Protein AF-A0A060HSB2-F1 (afdb_monomer)

Foldseek 3Di:
DVVVVVLVVVVVVLLCVLCVVLVLNVAAEAEDADAQQVDADPVRDGRDWDWEKDADPVNRYIYTYGNDRDDSLSSQLRVVCVSCVPDDSVRSNVVSVVVVVVVVVD

Solvent-accessible surface area (backbone atoms only — not comparable to full-atom values): 6163 Å² total; per-residue (Å²): 115,70,65,64,54,54,51,50,54,53,48,53,54,50,50,53,57,49,26,54,74,66,72,46,64,84,42,51,74,44,75,45,82,48,59,33,73,77,31,58,51,101,83,72,50,59,60,42,86,50,73,51,62,51,68,43,80,88,80,30,35,31,39,38,41,24,50,62,87,84,48,70,69,55,52,47,38,40,51,40,45,68,71,38,76,85,58,51,71,69,55,38,52,51,51,37,53,54,53,55,53,57,62,73,76,105

Mean predicted aligned error: 4.31 Å

Sequence (106 aa):
MREQLFLQERKGRLVEYWKERLGIDDYAVITERISLFQVSDDYCRVGNSFVGVCADHDEKVACIYHTRRLREDDIVHELLHVRHPSWTEDEVNRAAAELLLKTRQG

Secondary structure (DSSP, 8-state):
-HHHHHHHHHHHHHHHHHHHHHT-TTSEEEEEE--GGG-B-TT--B----EEEEEETTTTEEEEEESSPPPHHHHHHHHHHHH-TT--HHHHHHHHHHHHHHHH--

Organism: NCBI:txid926571

pLDDT: mean 92.2, std 11.04, range [48.66, 98.56]

Radius of gyration: 14.37 Å; Cα contacts (8 Å, |Δi|>4): 128; chains: 1; bounding box: 34×31×41 Å

Structure (mmCIF, N/CA/C/O backbone):
data_AF-A0A060HSB2-F1
#
_entry.id   AF-A0A060HSB2-F1
#
loop_
_atom_site.group_PDB
_atom_site.id
_atom_site.type_symbol
_atom_site.label_atom_id
_atom_site.label_alt_id
_atom_site.label_comp_id
_atom_site.label_asym_id
_atom_site.label_entity_id
_atom_site.label_seq_id
_atom_site.pdbx_PDB_ins_code
_atom_site.Cartn_x
_atom_site.Cartn_y
_atom_site.Cartn_z
_atom_site.occupancy
_atom_site.B_iso_or_equiv
_atom_site.auth_seq_id
_atom_site.auth_comp_id
_atom_site.auth_asym_id
_atom_site.auth_atom_id
_atom_site.pdbx_PDB_model_num
ATOM 1 N N . MET A 1 1 ? 21.804 -14.385 11.307 1.00 61.47 1 MET A N 1
ATOM 2 C CA . MET A 1 1 ? 20.500 -14.963 11.711 1.00 61.47 1 MET A CA 1
ATOM 3 C C . MET A 1 1 ? 19.724 -14.057 12.677 1.00 61.47 1 MET A C 1
ATOM 5 O O . MET A 1 1 ? 18.583 -13.752 12.377 1.00 61.47 1 MET A O 1
ATOM 9 N N . ARG A 1 2 ? 20.321 -13.545 13.771 1.00 63.94 2 ARG A N 1
ATOM 10 C CA . ARG A 1 2 ? 19.621 -12.663 14.741 1.00 63.94 2 ARG A CA 1
ATOM 11 C C . ARG A 1 2 ? 19.160 -11.305 14.185 1.00 63.94 2 ARG A C 1
ATOM 13 O O . ARG A 1 2 ? 18.085 -10.839 14.534 1.00 63.94 2 ARG A O 1
ATOM 20 N N . GLU A 1 3 ? 19.942 -10.693 13.298 1.00 60.59 3 GLU A N 1
ATOM 21 C CA . GLU A 1 3 ? 19.606 -9.386 12.713 1.00 60.59 3 GLU A CA 1
ATOM 22 C C . GLU A 1 3 ? 18.377 -9.443 11.790 1.00 60.59 3 GLU A C 1
ATOM 24 O O . GLU A 1 3 ? 17.513 -8.576 11.858 1.00 60.59 3 GLU A O 1
ATOM 29 N N . GLN A 1 4 ? 18.253 -10.492 10.970 1.00 61.06 4 GLN A N 1
ATOM 30 C CA . GLN A 1 4 ? 17.121 -10.651 10.049 1.00 61.06 4 GLN A CA 1
ATOM 31 C C . GLN A 1 4 ? 15.787 -10.816 10.791 1.00 61.06 4 GLN A C 1
ATOM 33 O O . GLN A 1 4 ? 14.809 -10.177 10.412 1.00 61.06 4 GLN A O 1
ATOM 38 N N . LEU A 1 5 ? 15.769 -11.591 11.881 1.00 63.94 5 LEU A N 1
ATOM 39 C CA . LEU A 1 5 ? 14.594 -11.751 12.747 1.00 63.94 5 LEU A CA 1
ATOM 40 C C . LEU A 1 5 ? 14.184 -10.421 13.396 1.00 63.94 5 LEU A C 1
ATOM 42 O O . LEU A 1 5 ? 13.031 -10.013 13.304 1.00 63.94 5 LEU A O 1
ATOM 46 N N . PHE A 1 6 ? 15.143 -9.684 13.961 1.00 64.50 6 PHE A N 1
ATOM 47 C CA . PHE A 1 6 ? 14.879 -8.383 14.584 1.00 64.50 6 PHE A CA 1
ATOM 48 C C . PHE A 1 6 ? 14.335 -7.343 13.590 1.00 64.50 6 PHE A C 1
ATOM 50 O O . PHE A 1 6 ? 13.444 -6.554 13.913 1.00 64.50 6 PHE A O 1
ATOM 57 N N . LEU A 1 7 ? 14.856 -7.332 12.361 1.00 62.56 7 LEU A N 1
ATOM 58 C CA . LEU A 1 7 ? 14.373 -6.447 11.301 1.00 62.56 7 LEU A CA 1
ATOM 59 C C . LEU A 1 7 ? 12.961 -6.818 10.837 1.00 62.56 7 LEU A C 1
ATOM 61 O O . LEU A 1 7 ? 12.161 -5.923 10.559 1.00 62.56 7 LEU A O 1
ATOM 65 N N . GLN A 1 8 ? 12.645 -8.112 10.788 1.00 65.62 8 GLN A N 1
ATOM 66 C CA . GLN A 1 8 ? 11.314 -8.600 10.443 1.00 65.62 8 GLN A CA 1
ATOM 67 C C . GLN A 1 8 ? 10.279 -8.211 11.508 1.00 65.62 8 GLN A C 1
ATOM 69 O O . GLN A 1 8 ? 9.220 -7.695 11.157 1.00 65.62 8 GLN A O 1
ATOM 74 N N . GLU A 1 9 ? 10.614 -8.339 12.793 1.00 70.62 9 GLU A N 1
ATOM 75 C CA . GLU A 1 9 ? 9.754 -7.903 13.903 1.00 70.62 9 GLU A CA 1
ATOM 76 C C . GLU A 1 9 ? 9.530 -6.386 13.919 1.00 70.62 9 GLU A C 1
ATOM 78 O O . GLU A 1 9 ? 8.413 -5.917 14.134 1.00 70.62 9 GLU A O 1
ATOM 83 N N . ARG A 1 10 ? 10.580 -5.590 13.670 1.00 75.88 10 ARG A N 1
ATOM 84 C CA . ARG A 1 10 ? 10.451 -4.126 13.582 1.00 75.88 10 ARG A CA 1
ATOM 85 C C . ARG A 1 10 ? 9.562 -3.693 12.425 1.00 75.88 10 ARG A C 1
ATOM 87 O O . ARG A 1 10 ? 8.773 -2.771 12.602 1.00 75.88 10 ARG A O 1
ATOM 94 N N . LYS A 1 11 ? 9.692 -4.345 11.267 1.00 83.44 11 LYS A N 1
ATOM 95 C CA . LYS A 1 11 ? 8.826 -4.104 10.108 1.00 83.44 11 LYS A CA 1
ATOM 96 C C . LYS A 1 11 ? 7.370 -4.419 10.444 1.00 83.44 11 LYS A C 1
ATOM 98 O O . LYS A 1 11 ? 6.523 -3.571 10.207 1.00 83.44 11 LYS A O 1
ATOM 103 N N . GLY A 1 12 ? 7.099 -5.588 11.031 1.00 83.56 12 GLY A N 1
ATOM 104 C CA . GLY A 1 12 ? 5.742 -5.974 11.430 1.00 83.56 12 GLY A CA 1
ATOM 105 C C . GLY A 1 12 ? 5.101 -4.944 12.360 1.00 83.56 12 GLY A C 1
ATOM 106 O O . GLY A 1 12 ? 3.992 -4.495 12.105 1.00 83.56 12 GLY A O 1
ATOM 107 N N . ARG A 1 13 ? 5.845 -4.464 13.367 1.00 91.06 13 ARG A N 1
ATOM 108 C CA . ARG A 1 13 ? 5.359 -3.404 14.268 1.00 91.06 13 ARG A CA 1
ATOM 109 C C . ARG A 1 13 ? 5.044 -2.085 13.556 1.00 91.06 13 ARG A C 1
ATOM 111 O O . ARG A 1 13 ? 4.075 -1.435 13.920 1.00 91.06 13 ARG A O 1
ATOM 118 N N . LEU A 1 14 ? 5.851 -1.683 12.570 1.00 94.00 14 LEU A N 1
ATOM 119 C CA . LEU A 1 14 ? 5.590 -0.464 11.794 1.00 94.00 14 LEU A CA 1
ATOM 120 C C . LEU A 1 14 ? 4.352 -0.603 10.906 1.00 94.00 14 LEU A C 1
ATOM 122 O O . LEU A 1 14 ? 3.581 0.344 10.808 1.00 94.00 14 LEU A O 1
ATOM 126 N N . VAL A 1 15 ? 4.161 -1.767 10.283 1.00 95.38 15 VAL A N 1
ATOM 127 C CA . VAL A 1 15 ? 2.967 -2.042 9.474 1.00 95.38 15 VAL A CA 1
ATOM 128 C C . VAL A 1 15 ? 1.713 -1.953 10.340 1.00 95.38 15 VAL A C 1
ATOM 130 O O . VAL A 1 15 ? 0.815 -1.196 9.995 1.00 95.38 15 VAL A O 1
ATOM 133 N N . GLU A 1 16 ? 1.675 -2.628 11.493 1.00 96.06 16 GLU A N 1
ATOM 134 C CA . GLU A 1 16 ? 0.507 -2.569 12.386 1.00 96.06 16 GLU A CA 1
ATOM 135 C C . GLU A 1 16 ? 0.239 -1.154 12.912 1.00 96.06 16 GLU A C 1
ATOM 137 O O . GLU A 1 16 ? -0.889 -0.675 12.833 1.00 96.06 16 GLU A O 1
ATOM 142 N N . TYR A 1 17 ? 1.283 -0.437 13.343 1.00 95.62 17 TYR A N 1
ATOM 143 C CA . TYR A 1 17 ? 1.156 0.953 13.789 1.00 95.62 17 TYR A CA 1
ATOM 144 C C . TYR A 1 17 ? 0.498 1.855 12.732 1.00 95.62 17 TYR A C 1
ATOM 146 O O . TYR A 1 17 ? -0.396 2.647 13.038 1.00 95.62 17 TYR A O 1
ATOM 154 N N . TRP A 1 18 ? 0.939 1.749 11.477 1.00 97.25 18 TRP A N 1
ATOM 155 C CA . TRP A 1 18 ? 0.412 2.584 10.402 1.00 97.25 18 TRP A CA 1
ATOM 156 C C . TRP A 1 18 ? -0.950 2.112 9.896 1.00 97.25 18 TRP A C 1
ATOM 158 O O . TRP A 1 18 ? -1.761 2.963 9.536 1.00 97.25 18 TRP A O 1
ATOM 168 N N . LYS A 1 19 ? -1.253 0.808 9.932 1.00 97.19 19 LYS A N 1
ATOM 169 C CA . LYS A 1 19 ? -2.597 0.299 9.625 1.00 97.19 19 LYS A CA 1
ATOM 170 C C . LYS A 1 19 ? -3.653 0.902 10.545 1.00 97.19 19 LYS A C 1
ATOM 172 O O . LYS A 1 19 ? -4.637 1.450 10.053 1.00 97.19 19 LYS A O 1
ATOM 177 N N . GLU A 1 20 ? -3.421 0.852 11.857 1.00 96.62 20 GLU A N 1
ATOM 178 C CA . GLU A 1 20 ? -4.323 1.443 12.854 1.00 96.62 20 GLU A CA 1
ATOM 179 C C . GLU A 1 20 ? -4.495 2.945 12.609 1.00 96.62 20 GLU A C 1
ATOM 181 O O . GLU A 1 20 ? -5.608 3.469 12.583 1.00 96.62 20 GLU A O 1
ATOM 186 N N . ARG A 1 21 ? -3.389 3.652 12.356 1.00 96.44 21 ARG A N 1
ATOM 187 C CA . ARG A 1 21 ? -3.409 5.104 12.148 1.00 96.44 21 ARG A CA 1
ATOM 188 C C . ARG A 1 21 ? -4.113 5.535 10.858 1.00 96.44 21 ARG A C 1
ATOM 190 O O . ARG A 1 21 ? -4.655 6.638 10.810 1.00 96.44 21 ARG A O 1
ATOM 197 N N . LEU A 1 22 ? -4.079 4.701 9.822 1.00 96.94 22 LEU A N 1
ATOM 198 C CA . LEU A 1 22 ? -4.737 4.949 8.537 1.00 96.94 22 LEU A CA 1
ATOM 199 C C . LEU A 1 22 ? -6.176 4.402 8.488 1.00 96.94 22 LEU A C 1
ATOM 201 O O . LEU A 1 22 ? -6.901 4.701 7.537 1.00 96.94 22 LEU A O 1
ATOM 205 N N . GLY A 1 23 ? -6.606 3.653 9.511 1.00 97.19 23 GLY A N 1
ATOM 206 C CA . GLY A 1 23 ? -7.936 3.044 9.584 1.00 97.19 23 GLY A CA 1
ATOM 207 C C . GLY A 1 23 ? -8.130 1.905 8.582 1.00 97.19 23 GLY A C 1
ATOM 208 O O . GLY A 1 23 ? -9.166 1.847 7.923 1.00 97.19 23 GLY A O 1
ATOM 209 N N . ILE A 1 24 ? -7.103 1.065 8.421 1.00 97.38 24 ILE A N 1
ATOM 210 C CA . ILE A 1 24 ? -7.113 -0.186 7.635 1.00 97.38 24 ILE A CA 1
ATOM 211 C C . ILE A 1 24 ? -6.678 -1.374 8.510 1.00 97.38 24 ILE A C 1
ATOM 213 O O . ILE A 1 24 ? -6.010 -2.306 8.059 1.00 97.38 24 ILE A O 1
ATOM 217 N N . ASP A 1 25 ? -6.981 -1.316 9.805 1.00 96.12 25 ASP A N 1
ATOM 218 C CA . ASP A 1 25 ? -6.664 -2.359 10.784 1.00 96.12 25 ASP A CA 1
ATOM 219 C C . ASP A 1 25 ? -7.327 -3.708 10.459 1.00 96.12 25 ASP A C 1
ATOM 221 O O . ASP A 1 25 ? -6.773 -4.759 10.788 1.00 96.12 25 ASP A O 1
ATOM 225 N N . ASP A 1 26 ? -8.438 -3.681 9.722 1.00 96.81 26 ASP A N 1
ATOM 226 C CA . ASP A 1 26 ? -9.150 -4.851 9.215 1.00 96.81 26 ASP A CA 1
ATOM 227 C C . ASP A 1 26 ? -8.484 -5.521 8.001 1.00 96.81 26 ASP A C 1
ATOM 229 O O . ASP A 1 26 ? -8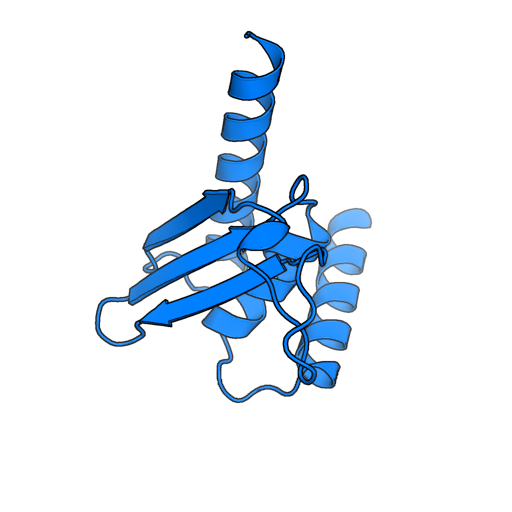.887 -6.625 7.633 1.00 96.81 26 ASP A O 1
ATOM 233 N N . TYR A 1 27 ? -7.454 -4.906 7.404 1.00 97.62 27 TYR A N 1
ATOM 234 C CA . TYR A 1 27 ? -6.682 -5.523 6.326 1.00 97.62 27 TYR A CA 1
ATOM 235 C C . TYR A 1 27 ? -5.611 -6.478 6.860 1.00 97.62 27 TYR A C 1
ATOM 237 O O . TYR A 1 27 ? -4.793 -6.135 7.721 1.00 97.62 27 TYR A O 1
ATOM 245 N N . ALA A 1 28 ? -5.517 -7.665 6.267 1.00 97.44 28 ALA A N 1
ATOM 246 C CA . ALA A 1 28 ? -4.356 -8.530 6.424 1.00 97.44 28 ALA A CA 1
ATOM 247 C C . ALA A 1 28 ? -3.223 -8.037 5.508 1.00 97.44 28 ALA A C 1
ATOM 249 O O . ALA A 1 28 ? -3.218 -8.306 4.307 1.00 97.44 28 ALA A O 1
ATOM 250 N N . VAL A 1 29 ? -2.254 -7.305 6.071 1.00 97.06 29 VAL A N 1
ATOM 251 C CA . VAL A 1 29 ? -1.100 -6.797 5.313 1.00 97.06 29 VAL A CA 1
ATOM 252 C C . VAL A 1 29 ? 0.087 -7.745 5.440 1.00 97.06 29 VAL A C 1
ATOM 254 O O . VAL A 1 29 ? 0.655 -7.934 6.516 1.00 97.06 29 VAL A O 1
ATOM 257 N N . ILE A 1 30 ? 0.497 -8.309 4.311 1.00 95.94 30 ILE A N 1
ATOM 258 C CA . ILE A 1 30 ? 1.656 -9.187 4.178 1.00 95.94 30 ILE A CA 1
ATOM 259 C C . ILE A 1 30 ? 2.772 -8.411 3.478 1.00 95.94 30 ILE A C 1
ATOM 261 O O . ILE A 1 30 ? 2.548 -7.447 2.750 1.00 95.94 30 ILE A O 1
ATOM 265 N N . THR A 1 31 ? 4.013 -8.819 3.721 1.00 95.94 31 THR A N 1
ATOM 266 C CA . THR A 1 31 ? 5.174 -8.254 3.032 1.00 95.94 31 THR A CA 1
ATOM 267 C C . THR A 1 31 ? 5.989 -9.388 2.437 1.00 95.94 31 THR A C 1
ATOM 269 O O . THR A 1 31 ? 6.362 -10.322 3.155 1.00 95.94 31 THR A O 1
ATOM 272 N N . GLU A 1 32 ? 6.290 -9.299 1.150 1.00 95.69 32 GLU A N 1
ATOM 273 C CA . GLU A 1 32 ? 6.986 -10.34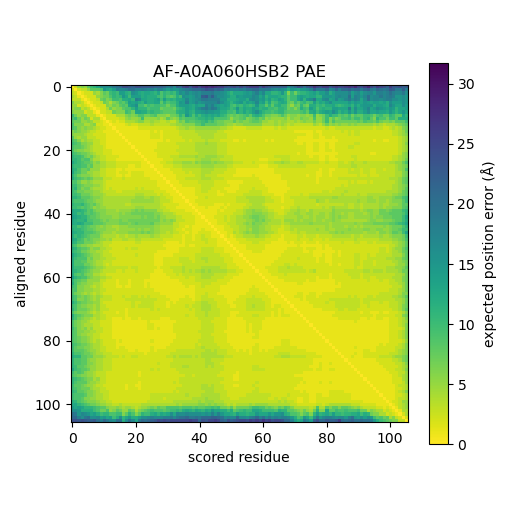7 0.419 1.00 95.69 32 GLU A CA 1
ATOM 274 C C . GLU A 1 32 ? 8.245 -9.792 -0.239 1.00 95.69 32 GLU A C 1
ATOM 276 O O . GLU A 1 32 ? 8.221 -8.808 -0.984 1.00 95.69 32 GLU A O 1
ATOM 281 N N . ARG A 1 33 ? 9.380 -10.439 0.044 1.00 95.75 33 ARG A N 1
ATOM 282 C CA . ARG A 1 33 ? 10.634 -10.087 -0.607 1.00 95.75 33 ARG A CA 1
ATOM 283 C C . ARG A 1 33 ? 10.741 -10.817 -1.939 1.00 95.75 33 ARG A C 1
ATOM 285 O O . ARG A 1 33 ? 10.835 -12.039 -1.946 1.00 95.75 33 ARG A O 1
ATOM 292 N N . ILE A 1 34 ? 10.848 -10.061 -3.025 1.00 96.44 34 ILE A N 1
ATOM 293 C CA . ILE A 1 34 ? 11.020 -10.592 -4.382 1.00 96.44 34 ILE A CA 1
ATOM 294 C C . ILE A 1 34 ? 12.425 -10.311 -4.925 1.00 96.44 34 ILE A C 1
ATOM 296 O O . ILE A 1 34 ? 13.151 -9.434 -4.443 1.00 96.44 34 ILE A O 1
ATOM 300 N N . SER A 1 35 ? 12.839 -11.086 -5.926 1.00 96.62 35 SER A N 1
ATOM 301 C CA . SER A 1 35 ? 14.103 -10.879 -6.634 1.00 96.62 35 SER A CA 1
ATOM 302 C C . SER A 1 35 ? 14.025 -9.661 -7.558 1.00 96.62 35 SER A C 1
ATOM 304 O O . SER A 1 35 ? 13.013 -9.446 -8.216 1.00 96.62 35 SER A O 1
ATOM 306 N N . LEU A 1 36 ? 15.129 -8.916 -7.698 1.00 95.56 36 LEU A N 1
ATOM 307 C CA . LEU A 1 36 ? 15.257 -7.842 -8.701 1.00 95.56 36 LEU A CA 1
ATOM 308 C C . LEU A 1 36 ? 14.993 -8.352 -10.131 1.00 95.56 36 LEU A C 1
ATOM 310 O O . LEU A 1 36 ? 14.540 -7.603 -10.989 1.00 95.56 36 LEU A O 1
ATOM 314 N N . PHE A 1 37 ? 15.257 -9.636 -10.391 1.00 95.56 37 PHE A N 1
ATOM 315 C CA . PHE A 1 37 ? 15.029 -10.263 -11.695 1.00 95.56 37 PHE A CA 1
ATOM 316 C C . PHE A 1 37 ? 13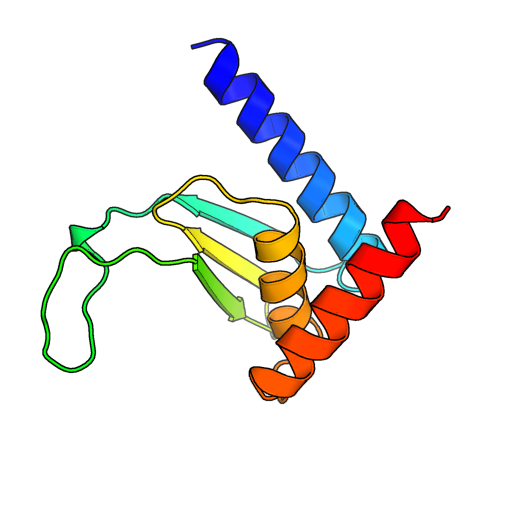.562 -10.631 -11.960 1.00 95.56 37 PHE A C 1
ATOM 318 O O . PHE A 1 37 ? 13.237 -11.011 -13.079 1.00 95.56 37 PHE A O 1
ATOM 325 N N . GLN A 1 38 ? 12.683 -10.512 -10.959 1.00 95.31 38 GLN A N 1
ATOM 326 C CA . GLN A 1 38 ? 11.229 -10.619 -11.137 1.00 95.31 38 GLN A CA 1
ATOM 327 C C . GLN A 1 38 ? 10.587 -9.271 -11.497 1.00 95.31 38 GLN A C 1
ATOM 329 O O . GLN A 1 38 ? 9.390 -9.226 -11.756 1.00 95.31 38 GLN A O 1
ATOM 334 N N . VAL A 1 39 ? 11.364 -8.182 -11.505 1.00 96.00 39 VAL A N 1
ATOM 335 C CA . VAL A 1 39 ? 10.884 -6.829 -11.794 1.00 96.00 39 VAL A CA 1
ATOM 336 C C . VAL A 1 39 ? 11.432 -6.379 -13.140 1.00 96.00 39 VAL A C 1
ATOM 338 O O . VAL A 1 39 ? 12.646 -6.197 -13.291 1.00 96.00 39 VAL A O 1
ATOM 341 N 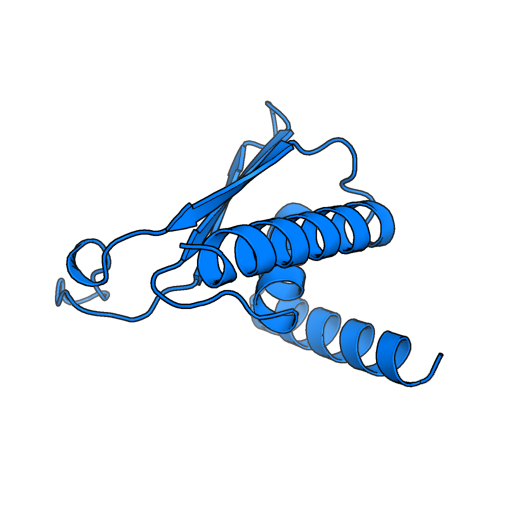N . SER A 1 40 ? 10.535 -6.162 -14.098 1.00 95.25 40 SER A N 1
ATOM 342 C CA . SER A 1 40 ? 10.835 -5.580 -15.405 1.00 95.25 40 SER A CA 1
ATOM 343 C C . SER A 1 40 ? 10.305 -4.154 -15.531 1.00 95.25 40 SER A C 1
ATOM 345 O O . SER A 1 40 ? 9.271 -3.833 -14.954 1.00 95.25 40 SER A O 1
ATOM 347 N N . ASP A 1 41 ? 11.002 -3.318 -16.297 1.00 93.56 41 ASP A N 1
ATOM 348 C CA . ASP A 1 41 ? 10.469 -2.029 -16.751 1.00 93.56 41 ASP A CA 1
ATOM 349 C C . ASP A 1 41 ? 9.526 -2.196 -17.961 1.00 93.56 41 ASP A C 1
ATOM 351 O O . ASP A 1 41 ? 9.322 -3.305 -18.467 1.00 93.56 41 ASP A O 1
ATOM 355 N N . ASP A 1 42 ? 8.999 -1.078 -18.464 1.00 95.31 42 ASP A N 1
ATOM 356 C CA . ASP A 1 42 ? 8.123 -1.029 -19.646 1.00 95.31 42 ASP A CA 1
ATOM 357 C C . ASP A 1 42 ? 8.800 -1.526 -20.940 1.00 95.31 42 ASP A C 1
ATOM 359 O O . ASP A 1 42 ? 8.137 -1.770 -21.947 1.00 95.31 42 ASP A O 1
ATOM 363 N N . TYR A 1 43 ? 10.125 -1.698 -20.925 1.00 96.44 43 TYR A N 1
ATOM 364 C CA . TYR A 1 43 ? 10.930 -2.215 -22.031 1.00 96.44 43 TYR A CA 1
ATOM 365 C C . TYR A 1 43 ? 11.371 -3.670 -21.803 1.00 96.44 43 TYR A C 1
ATOM 367 O O . TYR A 1 43 ? 12.289 -4.148 -22.477 1.00 96.44 43 TYR A O 1
ATOM 375 N N . CYS A 1 44 ? 10.741 -4.375 -20.856 1.00 93.38 44 CYS A N 1
ATOM 376 C CA . CYS A 1 44 ? 11.047 -5.753 -20.466 1.00 93.38 44 CYS A CA 1
ATOM 377 C C . CYS A 1 44 ? 12.474 -5.962 -19.924 1.00 93.38 44 CYS A C 1
ATOM 379 O O . CYS A 1 44 ? 12.980 -7.088 -19.916 1.00 93.38 44 CYS A O 1
ATOM 381 N N . ARG A 1 45 ? 13.156 -4.907 -19.464 1.00 95.25 45 ARG A N 1
ATOM 382 C CA . ARG A 1 45 ? 14.493 -5.022 -18.866 1.00 95.25 45 ARG A CA 1
ATOM 383 C C . ARG A 1 45 ? 14.352 -5.383 -17.399 1.00 95.25 45 ARG A C 1
ATOM 385 O O . ARG A 1 45 ? 13.693 -4.668 -16.654 1.00 95.25 45 ARG A O 1
ATOM 392 N N . VAL A 1 46 ? 14.981 -6.480 -16.990 1.00 96.50 46 VAL A N 1
ATOM 393 C CA . VAL A 1 46 ? 14.955 -6.979 -15.607 1.00 96.50 46 VAL A CA 1
ATOM 394 C C . VAL A 1 46 ? 16.060 -6.367 -14.741 1.00 96.50 46 VAL A C 1
ATOM 396 O O . VAL A 1 46 ? 17.029 -5.813 -15.259 1.00 96.50 46 VAL A O 1
ATOM 399 N N . GLY A 1 47 ? 15.964 -6.544 -13.420 1.00 94.94 47 GLY A N 1
ATOM 400 C CA . GLY A 1 47 ? 17.003 -6.129 -12.470 1.00 94.94 47 GLY A CA 1
ATOM 401 C C . GLY A 1 47 ? 16.697 -4.820 -11.741 1.00 94.94 47 GLY A C 1
ATOM 402 O O . GLY A 1 47 ? 17.608 -4.203 -11.191 1.00 94.94 47 GLY A O 1
ATOM 403 N N . ASN A 1 48 ? 15.433 -4.394 -11.721 1.00 94.00 48 ASN A N 1
ATOM 404 C CA . ASN A 1 48 ? 15.030 -3.102 -11.169 1.00 94.00 48 ASN A CA 1
ATOM 405 C C . ASN A 1 48 ? 14.677 -3.181 -9.680 1.00 94.00 48 ASN A C 1
ATOM 407 O O . ASN A 1 48 ? 14.136 -4.174 -9.190 1.00 94.00 48 ASN A O 1
ATOM 411 N N . SER A 1 49 ? 14.965 -2.102 -8.944 1.00 95.25 49 SER A N 1
ATOM 412 C CA . SER A 1 49 ? 14.473 -1.948 -7.573 1.00 95.25 49 SER A CA 1
ATOM 413 C C . SER A 1 49 ? 12.968 -1.702 -7.586 1.00 95.25 49 SER A C 1
ATOM 415 O O . SER A 1 49 ? 12.488 -0.916 -8.392 1.00 95.25 49 SER A O 1
ATOM 417 N N . PHE A 1 50 ? 12.246 -2.310 -6.645 1.00 96.69 50 PHE A N 1
ATOM 418 C CA . PHE A 1 50 ? 10.799 -2.189 -6.551 1.00 96.69 50 PHE A CA 1
ATOM 419 C C . PHE A 1 50 ? 10.346 -2.198 -5.098 1.00 96.69 50 PHE A C 1
ATOM 421 O O . PHE A 1 50 ? 10.879 -2.953 -4.272 1.00 96.69 50 PHE A O 1
ATOM 428 N N . VAL A 1 51 ? 9.365 -1.349 -4.823 1.00 97.75 51 VAL A N 1
ATOM 429 C CA . VAL A 1 51 ? 8.427 -1.462 -3.714 1.00 97.75 51 VAL A CA 1
ATOM 430 C C . VAL A 1 51 ? 7.059 -1.123 -4.297 1.00 97.75 51 VAL A C 1
ATOM 432 O O . VAL A 1 51 ? 6.972 -0.180 -5.078 1.00 97.75 51 VAL A O 1
ATOM 435 N N . GLY A 1 52 ? 6.049 -1.923 -3.984 1.00 97.12 52 GLY A N 1
ATOM 436 C CA . GLY A 1 52 ? 4.686 -1.692 -4.441 1.00 97.12 52 GLY A CA 1
ATOM 437 C C . GLY A 1 52 ? 3.706 -2.617 -3.736 1.00 97.12 52 GLY A C 1
ATOM 438 O O . GLY A 1 52 ? 4.104 -3.666 -3.214 1.00 97.12 52 GLY A O 1
ATOM 439 N N . VAL A 1 53 ? 2.430 -2.248 -3.734 1.00 98.00 53 VAL A N 1
ATOM 440 C CA . VAL A 1 53 ? 1.355 -3.027 -3.117 1.00 98.00 53 VAL A CA 1
ATOM 441 C C . VAL A 1 53 ? 0.372 -3.579 -4.144 1.00 98.00 53 VAL A C 1
ATOM 443 O O . VAL A 1 53 ? 0.019 -2.925 -5.121 1.00 98.00 53 VAL A O 1
ATOM 446 N N . CYS A 1 54 ? -0.099 -4.796 -3.895 1.00 97.75 54 CYS A N 1
ATOM 447 C CA . CYS A 1 54 ? -1.299 -5.340 -4.519 1.00 97.75 54 CYS A CA 1
ATOM 448 C C . CYS A 1 54 ? -2.336 -5.570 -3.420 1.00 97.75 54 CYS A C 1
ATOM 450 O O . CYS A 1 54 ? -2.025 -6.225 -2.423 1.00 97.75 54 CYS A O 1
ATOM 452 N N . ALA A 1 55 ? -3.532 -5.007 -3.582 1.00 97.38 55 ALA A N 1
ATOM 453 C CA . ALA A 1 55 ? -4.617 -5.120 -2.618 1.00 97.38 55 ALA A CA 1
ATOM 454 C C . ALA A 1 55 ? -5.829 -5.811 -3.249 1.00 97.38 55 ALA A C 1
ATOM 456 O O . ALA A 1 55 ? -6.289 -5.425 -4.322 1.00 97.38 55 ALA A O 1
ATOM 457 N N . ASP A 1 56 ? -6.342 -6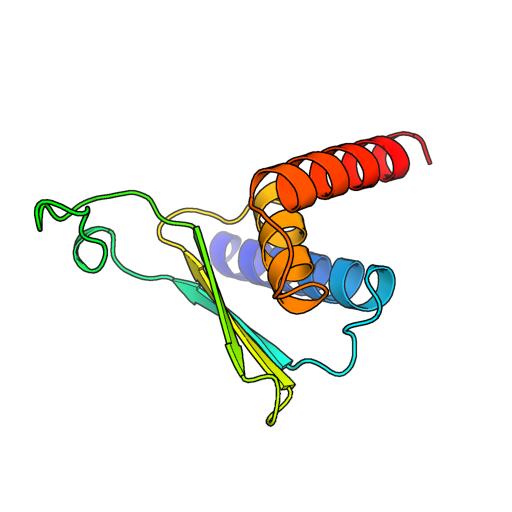.813 -2.548 1.00 97.81 56 ASP A N 1
ATOM 458 C CA . ASP A 1 56 ? -7.669 -7.373 -2.744 1.00 97.81 56 ASP A CA 1
ATOM 459 C C . ASP A 1 56 ? -8.599 -6.711 -1.720 1.00 97.81 56 ASP A C 1
ATOM 461 O O . ASP A 1 56 ? -8.505 -6.957 -0.513 1.00 97.81 56 ASP A O 1
ATOM 465 N N . HIS A 1 57 ? -9.447 -5.800 -2.195 1.00 97.00 57 HIS A N 1
ATOM 466 C CA . HIS A 1 57 ? -10.356 -5.040 -1.337 1.00 97.00 57 HIS A CA 1
ATOM 467 C C . HIS A 1 57 ? -11.598 -5.836 -0.920 1.00 97.00 57 HIS A C 1
ATOM 469 O O . HIS A 1 57 ? -12.235 -5.459 0.067 1.00 97.00 57 HIS A O 1
ATOM 475 N N . ASP A 1 58 ? -11.922 -6.924 -1.624 1.00 97.50 58 ASP A N 1
ATOM 476 C CA . ASP A 1 58 ? -13.052 -7.789 -1.287 1.00 97.50 58 ASP A CA 1
ATOM 477 C C . ASP A 1 58 ? -12.669 -8.705 -0.117 1.00 97.50 58 ASP A C 1
ATOM 479 O O . ASP A 1 58 ? -13.384 -8.777 0.885 1.00 97.50 58 ASP A O 1
ATOM 483 N N . GLU A 1 59 ? -11.483 -9.317 -0.192 1.00 97.69 59 GLU A N 1
ATOM 484 C CA . GLU A 1 59 ? -10.937 -10.184 0.863 1.00 97.69 59 GLU A CA 1
ATOM 485 C C . GLU A 1 59 ? -10.188 -9.408 1.961 1.00 97.69 59 GLU A C 1
ATOM 487 O O . GLU A 1 59 ? -9.794 -9.978 2.981 1.00 97.69 59 GLU A O 1
ATOM 492 N N . LYS A 1 60 ? -9.985 -8.098 1.770 1.00 97.75 60 LYS A N 1
ATOM 493 C CA . LYS A 1 60 ? -9.214 -7.210 2.659 1.00 97.75 60 LYS A CA 1
A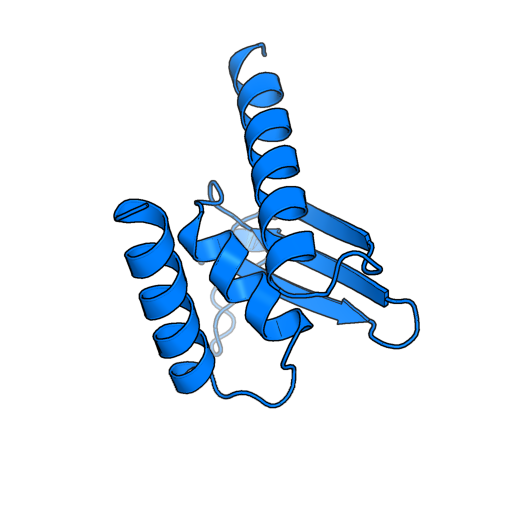TOM 494 C C . LYS A 1 60 ? -7.800 -7.728 2.924 1.00 97.75 60 LYS A C 1
ATOM 496 O O . LYS A 1 60 ? -7.309 -7.740 4.054 1.00 97.75 60 LYS A O 1
ATOM 501 N N . VAL A 1 61 ? -7.113 -8.142 1.867 1.00 97.88 61 VAL A N 1
ATOM 502 C CA . VAL A 1 61 ? -5.721 -8.601 1.926 1.00 97.88 61 VAL A CA 1
ATOM 503 C C . VAL A 1 61 ? -4.862 -7.673 1.083 1.00 97.88 61 VAL A C 1
ATOM 505 O O . VAL A 1 61 ? -5.219 -7.340 -0.040 1.00 97.88 61 VAL A O 1
ATOM 508 N N . ALA A 1 62 ? -3.706 -7.260 1.598 1.00 98.12 62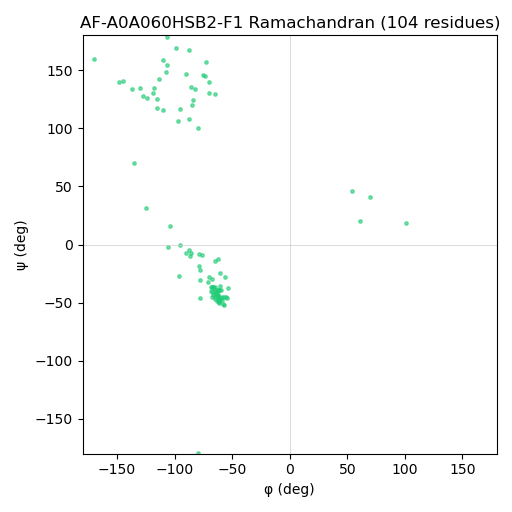 ALA A N 1
ATOM 509 C CA . ALA A 1 62 ? -2.736 -6.484 0.833 1.00 98.12 62 ALA A CA 1
ATOM 510 C C . ALA A 1 62 ? -1.342 -7.101 0.950 1.00 98.12 62 ALA A C 1
ATOM 512 O O . ALA A 1 62 ? -0.900 -7.449 2.044 1.00 98.12 62 ALA A O 1
ATOM 513 N N . CYS A 1 63 ? -0.624 -7.221 -0.164 1.00 98.31 63 CYS A N 1
ATOM 514 C CA . CYS A 1 63 ? 0.753 -7.699 -0.187 1.00 98.31 63 CYS A CA 1
ATOM 515 C C . CYS A 1 63 ? 1.687 -6.590 -0.671 1.00 98.31 63 CYS A C 1
ATOM 517 O O . CYS A 1 63 ? 1.583 -6.135 -1.810 1.00 98.31 63 CYS A O 1
ATOM 519 N N . ILE A 1 64 ? 2.610 -6.167 0.196 1.00 98.25 64 ILE A N 1
ATOM 520 C CA . ILE A 1 64 ? 3.697 -5.250 -0.155 1.00 98.25 64 ILE A CA 1
ATOM 521 C C . ILE A 1 64 ? 4.871 -6.073 -0.679 1.00 98.25 64 ILE A C 1
ATOM 523 O O . ILE A 1 64 ? 5.588 -6.727 0.091 1.00 98.25 64 ILE A O 1
ATOM 527 N N . TYR A 1 65 ? 5.102 -6.001 -1.981 1.00 97.94 65 TYR A N 1
ATOM 528 C CA . TYR A 1 65 ? 6.253 -6.602 -2.637 1.00 97.94 65 TYR A CA 1
ATOM 529 C C . TYR A 1 65 ? 7.445 -5.659 -2.580 1.00 97.94 65 TYR A C 1
ATOM 531 O O . TYR A 1 65 ? 7.324 -4.464 -2.840 1.00 97.94 65 TYR A O 1
ATOM 539 N N . HIS A 1 66 ? 8.624 -6.185 -2.253 1.00 97.25 66 HIS A N 1
ATOM 540 C CA . HIS A 1 66 ? 9.821 -5.359 -2.139 1.00 97.25 66 HIS A CA 1
ATOM 541 C C . HIS A 1 66 ? 11.101 -6.111 -2.518 1.00 97.25 66 HIS A C 1
ATOM 543 O O . HIS A 1 66 ? 11.310 -7.259 -2.132 1.00 97.25 66 HIS A O 1
ATOM 549 N N . THR A 1 67 ? 12.023 -5.459 -3.229 1.00 96.94 67 THR A N 1
ATOM 550 C CA . THR A 1 67 ? 13.336 -6.056 -3.565 1.00 96.94 67 THR A CA 1
ATOM 551 C C . THR A 1 67 ? 14.440 -5.643 -2.586 1.00 96.94 67 THR A C 1
ATOM 553 O O . THR A 1 67 ? 15.400 -6.386 -2.323 1.00 96.94 67 THR A O 1
ATOM 556 N N . ARG A 1 68 ? 14.273 -4.467 -1.975 1.00 94.38 68 ARG A N 1
ATOM 557 C CA . ARG A 1 68 ? 15.169 -3.882 -0.970 1.00 94.38 68 ARG A CA 1
ATOM 558 C C . ARG A 1 68 ? 14.571 -3.941 0.433 1.00 94.38 68 ARG A C 1
ATOM 560 O O . ARG A 1 68 ? 13.464 -4.427 0.638 1.00 94.38 68 ARG A O 1
ATOM 567 N N . ARG A 1 69 ? 15.321 -3.469 1.428 1.00 93.38 69 ARG A N 1
ATOM 568 C CA . ARG A 1 69 ? 14.795 -3.279 2.784 1.00 93.38 69 ARG A CA 1
ATOM 569 C C . ARG A 1 69 ? 13.710 -2.196 2.760 1.00 93.38 69 ARG A C 1
ATOM 571 O O . ARG A 1 69 ? 13.967 -1.108 2.246 1.00 93.38 69 ARG A O 1
ATOM 578 N N . LEU A 1 70 ? 12.552 -2.511 3.340 1.00 94.25 70 LEU A N 1
ATOM 579 C CA . LEU A 1 70 ? 11.476 -1.551 3.570 1.00 94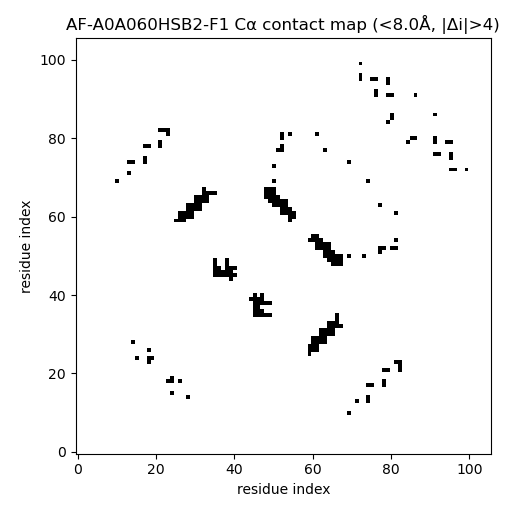.25 70 LEU A CA 1
ATOM 580 C C . LEU A 1 70 ? 11.882 -0.563 4.662 1.00 94.25 70 LEU A C 1
ATOM 582 O O . LEU A 1 70 ? 12.365 -0.946 5.737 1.00 94.25 70 LEU A O 1
ATOM 586 N N . ARG A 1 71 ? 11.707 0.709 4.349 1.00 94.38 71 ARG A N 1
ATOM 587 C CA . ARG A 1 71 ? 11.794 1.845 5.251 1.00 94.38 71 ARG A CA 1
ATOM 588 C C . ARG A 1 71 ? 10.379 2.241 5.673 1.00 94.38 71 ARG A C 1
ATOM 590 O O . ARG A 1 71 ? 9.392 1.752 5.135 1.00 94.38 71 ARG A O 1
ATOM 597 N N . GLU A 1 72 ? 10.287 3.113 6.665 1.00 95.44 72 GLU A N 1
ATOM 598 C CA . GLU A 1 72 ? 8.991 3.586 7.151 1.00 95.44 72 GLU A CA 1
ATOM 599 C C . GLU A 1 72 ? 8.220 4.374 6.084 1.00 95.44 72 GLU A C 1
ATOM 601 O O . GLU A 1 72 ? 7.021 4.172 5.945 1.00 95.44 72 GLU A O 1
ATOM 606 N N . ASP A 1 73 ? 8.908 5.204 5.293 1.00 96.19 73 ASP A N 1
ATOM 607 C CA . ASP A 1 73 ? 8.304 5.956 4.189 1.00 96.19 73 ASP A CA 1
ATOM 608 C C . ASP A 1 73 ? 7.708 5.042 3.119 1.00 96.19 73 ASP A C 1
ATOM 610 O O . ASP A 1 73 ? 6.606 5.305 2.654 1.00 96.19 73 ASP A O 1
ATOM 614 N N . ASP A 1 74 ? 8.380 3.929 2.814 1.00 97.25 74 ASP A N 1
ATOM 615 C CA . ASP A 1 74 ? 7.839 2.917 1.906 1.00 97.25 74 ASP A CA 1
ATOM 616 C C . ASP A 1 74 ? 6.534 2.321 2.451 1.00 97.25 74 ASP A C 1
ATOM 618 O O . ASP A 1 74 ? 5.542 2.234 1.744 1.00 97.25 74 ASP A O 1
ATOM 622 N N . ILE A 1 75 ? 6.519 1.927 3.730 1.00 97.44 75 ILE A N 1
ATOM 623 C CA . ILE A 1 75 ? 5.339 1.315 4.358 1.00 97.44 75 ILE A CA 1
ATOM 624 C C . ILE A 1 75 ? 4.161 2.292 4.340 1.00 97.44 75 ILE A C 1
ATOM 626 O O . ILE A 1 75 ? 3.058 1.903 3.976 1.00 97.44 75 ILE A O 1
ATOM 630 N N . VAL A 1 76 ? 4.383 3.554 4.711 1.00 98.12 76 VAL A N 1
ATOM 631 C CA . VAL A 1 76 ? 3.322 4.572 4.715 1.00 98.12 76 VAL A CA 1
ATOM 632 C C . VAL A 1 76 ? 2.776 4.806 3.310 1.00 98.12 76 VAL A C 1
ATOM 634 O O . VAL A 1 76 ? 1.560 4.853 3.147 1.00 98.12 76 VAL A O 1
ATOM 637 N N . HIS A 1 77 ? 3.656 4.921 2.310 1.00 98.44 77 HIS A N 1
ATOM 638 C CA . HIS A 1 77 ? 3.272 5.098 0.906 1.00 98.44 77 HIS A CA 1
ATOM 639 C C . HIS A 1 77 ? 2.377 3.956 0.424 1.00 98.44 77 HIS A C 1
ATOM 641 O O . HIS A 1 77 ? 1.260 4.186 -0.033 1.00 98.44 77 HIS A O 1
ATOM 647 N N . GLU A 1 78 ? 2.821 2.715 0.619 1.00 98.44 78 GLU A N 1
ATOM 648 C CA . GLU A 1 78 ? 2.071 1.544 0.168 1.00 98.44 78 GLU A CA 1
ATOM 649 C C . GLU A 1 78 ? 0.747 1.352 0.923 1.00 98.44 78 GLU A C 1
ATOM 651 O O . GLU A 1 78 ? -0.262 0.975 0.335 1.00 98.44 78 GLU A O 1
ATOM 656 N N . LEU A 1 79 ? 0.697 1.640 2.225 1.00 98.44 79 LEU A N 1
ATOM 657 C CA . LEU A 1 79 ? -0.554 1.548 2.986 1.00 98.44 79 LEU A CA 1
ATOM 658 C C . LEU A 1 79 ? -1.563 2.642 2.606 1.00 98.44 79 LEU A C 1
ATOM 660 O O . LEU A 1 79 ? -2.772 2.423 2.698 1.00 98.44 79 LEU A O 1
ATOM 664 N N . LEU A 1 80 ? -1.099 3.808 2.1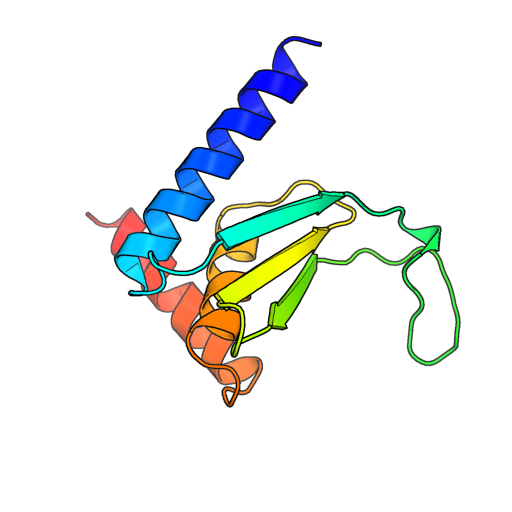51 1.00 98.56 80 LEU A N 1
ATOM 665 C CA . LEU A 1 80 ? -1.979 4.849 1.619 1.00 98.56 80 LEU A CA 1
ATOM 666 C C . LEU A 1 80 ? -2.646 4.415 0.312 1.00 98.56 80 LEU A C 1
ATOM 668 O O . LEU A 1 80 ? -3.835 4.686 0.146 1.00 98.56 80 LEU A O 1
ATOM 672 N N . HIS A 1 81 ? -1.940 3.678 -0.551 1.00 98.31 81 HIS A N 1
ATOM 673 C CA . HIS A 1 81 ? -2.536 3.043 -1.734 1.00 98.31 81 HIS A CA 1
ATOM 674 C C . HIS A 1 81 ? -3.649 2.055 -1.360 1.00 98.31 81 HIS A C 1
ATOM 676 O O . HIS A 1 81 ? -4.703 2.050 -1.990 1.00 98.31 81 HIS A O 1
ATOM 682 N N . VAL A 1 82 ? -3.481 1.285 -0.276 1.00 98.12 82 VAL A N 1
ATOM 683 C CA . VAL A 1 82 ? -4.548 0.404 0.246 1.00 98.12 82 VAL A CA 1
ATOM 684 C C . VAL A 1 82 ? -5.748 1.215 0.742 1.00 98.12 82 VAL A C 1
ATOM 686 O O . VAL A 1 82 ? -6.898 0.881 0.459 1.00 98.12 82 VAL A O 1
ATOM 689 N N . ARG A 1 83 ? -5.506 2.295 1.492 1.00 98.25 83 ARG A N 1
ATOM 690 C CA . ARG A 1 83 ? -6.580 3.117 2.069 1.00 98.25 83 ARG A CA 1
ATOM 691 C C . ARG A 1 83 ? -7.340 3.928 1.014 1.00 98.25 83 ARG A C 1
ATOM 693 O O . ARG A 1 83 ? -8.535 4.198 1.200 1.00 98.25 83 ARG A O 1
ATOM 700 N N . HIS A 1 84 ? -6.649 4.346 -0.042 1.00 98.00 84 HIS A N 1
ATOM 701 C CA . HIS A 1 84 ? -7.133 5.262 -1.068 1.00 98.00 84 HIS A CA 1
ATOM 702 C C . HIS A 1 84 ? -6.762 4.767 -2.480 1.00 98.00 84 HIS A C 1
ATOM 704 O O . HIS A 1 84 ? -5.962 5.405 -3.161 1.00 98.00 84 HIS A O 1
ATOM 710 N N . PRO A 1 85 ? -7.383 3.679 -2.974 1.00 97.12 85 PRO A N 1
ATOM 711 C CA . PRO A 1 85 ? -6.998 3.046 -4.243 1.00 97.12 85 PRO A CA 1
ATOM 712 C C . PRO A 1 85 ? -7.219 3.922 -5.485 1.00 97.12 85 PRO A C 1
ATOM 714 O O . PRO A 1 85 ? -6.733 3.607 -6.565 1.00 97.12 85 PRO A O 1
ATOM 717 N N . SER A 1 86 ? -7.976 5.015 -5.357 1.00 97.69 86 SER A N 1
ATOM 718 C CA . SER A 1 86 ? -8.224 5.969 -6.440 1.00 97.69 86 SER A CA 1
ATOM 719 C C . SER A 1 86 ? -7.285 7.177 -6.427 1.00 97.69 86 SER A C 1
ATOM 721 O O . SER A 1 86 ? -7.471 8.077 -7.244 1.00 97.69 86 SER A O 1
ATOM 723 N N . TRP A 1 87 ? -6.359 7.270 -5.468 1.00 98.06 87 TRP A N 1
ATOM 724 C CA . TRP A 1 87 ? -5.411 8.379 -5.410 1.00 98.06 87 TRP A CA 1
ATOM 725 C C . TRP A 1 87 ? -4.322 8.233 -6.464 1.00 98.06 87 TRP A C 1
ATOM 727 O O . TRP A 1 87 ? -3.862 7.146 -6.798 1.00 98.06 87 TRP A O 1
ATOM 737 N N . THR A 1 88 ? -3.894 9.377 -6.976 1.00 98.25 88 THR A N 1
ATOM 738 C CA . THR A 1 88 ? -2.703 9.492 -7.813 1.00 98.25 88 THR A CA 1
ATOM 739 C C . THR A 1 88 ? -1.436 9.336 -6.970 1.00 98.25 88 THR A C 1
ATOM 741 O O . THR A 1 88 ? -1.430 9.642 -5.776 1.00 98.25 88 THR A O 1
ATOM 744 N N . GLU A 1 89 ? -0.321 8.950 -7.598 1.00 97.25 89 GLU A N 1
ATOM 745 C CA . GLU A 1 89 ? 0.988 8.906 -6.923 1.00 97.25 89 GLU A CA 1
ATOM 746 C C . GLU A 1 89 ? 1.342 10.243 -6.256 1.00 97.25 89 GLU A C 1
ATOM 748 O O . GLU A 1 89 ? 1.884 10.271 -5.156 1.00 97.25 89 GLU A O 1
ATOM 753 N N . ASP A 1 90 ? 0.994 11.374 -6.875 1.00 98.38 90 ASP A N 1
ATOM 754 C CA . ASP A 1 90 ? 1.240 12.702 -6.309 1.00 98.38 90 ASP A CA 1
ATOM 755 C C . ASP A 1 90 ? 0.435 12.962 -5.026 1.00 98.38 90 ASP A C 1
ATOM 757 O O . ASP A 1 90 ? 0.935 13.600 -4.097 1.00 98.38 90 ASP A O 1
ATOM 761 N N . GLU A 1 91 ? -0.812 12.492 -4.955 1.00 98.56 91 GLU A N 1
ATOM 762 C CA . GLU A 1 91 ? -1.635 12.584 -3.743 1.00 98.56 91 GLU A CA 1
ATOM 763 C C . GLU A 1 91 ? -1.072 11.714 -2.621 1.00 98.56 91 GLU A C 1
ATOM 765 O O . GLU A 1 91 ? -0.919 12.200 -1.496 1.00 98.56 91 GLU A O 1
ATOM 770 N N . VAL A 1 92 ? -0.688 10.476 -2.941 1.00 98.19 92 VAL A N 1
ATOM 771 C CA . VAL A 1 92 ? -0.064 9.547 -1.990 1.00 98.19 92 VAL A CA 1
ATOM 772 C C . VAL A 1 92 ? 1.258 10.110 -1.468 1.00 98.19 92 VAL A C 1
ATOM 774 O O . VAL A 1 92 ? 1.443 10.201 -0.254 1.00 98.19 92 VAL A O 1
ATOM 777 N N . ASN A 1 93 ? 2.133 10.595 -2.355 1.00 97.81 93 ASN A N 1
ATOM 778 C CA . ASN A 1 93 ? 3.420 11.196 -1.997 1.00 97.81 93 ASN A CA 1
ATOM 779 C C . ASN A 1 93 ? 3.258 12.389 -1.041 1.00 97.81 93 ASN A C 1
ATOM 781 O O . ASN A 1 93 ? 3.976 12.495 -0.041 1.00 97.81 93 ASN A O 1
ATOM 785 N N . ARG A 1 94 ? 2.303 13.290 -1.321 1.00 98.19 94 ARG A N 1
ATOM 786 C CA . ARG A 1 94 ? 2.020 14.438 -0.442 1.00 98.19 94 ARG A CA 1
ATOM 787 C C . ARG A 1 94 ? 1.522 13.986 0.928 1.00 98.19 94 ARG A C 1
ATOM 789 O O . ARG A 1 94 ? 2.053 14.435 1.944 1.00 98.19 94 ARG A O 1
ATOM 796 N N . ALA A 1 95 ? 0.548 13.079 0.964 1.00 97.81 95 ALA A N 1
ATOM 797 C CA . ALA A 1 95 ? -0.017 12.580 2.214 1.00 97.81 95 ALA A CA 1
ATOM 798 C C . ALA A 1 95 ? 1.027 11.839 3.068 1.00 97.81 95 ALA A C 1
ATOM 800 O O . ALA A 1 95 ? 1.121 12.081 4.275 1.00 97.81 95 ALA A O 1
ATOM 801 N N . ALA A 1 96 ? 1.859 10.997 2.448 1.00 97.00 96 ALA A N 1
ATOM 802 C CA . ALA A 1 96 ? 2.943 10.289 3.121 1.00 97.00 96 ALA A CA 1
ATOM 803 C C . ALA A 1 96 ? 3.932 11.271 3.769 1.00 97.00 96 ALA A C 1
ATOM 805 O O . ALA A 1 96 ? 4.256 11.143 4.955 1.00 97.00 96 ALA A O 1
ATOM 806 N N . ALA A 1 97 ? 4.360 12.298 3.026 1.00 96.56 97 ALA A N 1
ATOM 807 C CA . ALA A 1 97 ? 5.266 13.323 3.537 1.00 96.56 97 ALA A CA 1
ATOM 808 C C . ALA A 1 97 ? 4.671 14.072 4.743 1.00 96.56 97 ALA A C 1
ATOM 810 O O . ALA A 1 97 ? 5.341 14.234 5.767 1.00 96.56 97 ALA A O 1
ATOM 811 N N . GLU A 1 98 ? 3.403 14.483 4.664 1.00 96.50 98 GLU A N 1
ATOM 812 C CA . GLU A 1 98 ? 2.721 15.175 5.762 1.00 96.50 98 GLU A CA 1
ATOM 813 C C . GLU A 1 98 ? 2.597 14.316 7.029 1.00 96.50 98 GLU A C 1
ATOM 815 O O . GLU A 1 98 ? 2.832 14.806 8.139 1.00 96.50 98 GLU A O 1
ATOM 820 N N . LEU A 1 99 ? 2.238 13.037 6.888 1.00 95.62 99 LEU A N 1
ATOM 821 C CA . LEU A 1 99 ? 2.087 12.108 8.012 1.00 95.62 99 LEU A CA 1
ATOM 822 C C . LEU A 1 99 ? 3.418 11.841 8.724 1.00 95.62 99 LEU A C 1
ATOM 824 O O . LEU A 1 99 ? 3.481 11.848 9.961 1.00 95.62 99 LEU A O 1
ATOM 828 N N . LEU A 1 100 ? 4.491 11.650 7.955 1.00 93.75 100 LEU A N 1
ATOM 829 C CA . LEU A 1 100 ? 5.831 11.413 8.492 1.00 93.75 100 LEU A CA 1
ATOM 830 C C . LEU A 1 100 ? 6.385 12.649 9.214 1.00 93.75 100 LEU A C 1
ATOM 832 O O . LEU A 1 100 ? 7.034 12.509 10.251 1.00 93.75 100 LEU A O 1
ATOM 836 N N . LEU A 1 101 ? 6.101 13.860 8.720 1.00 92.62 101 LEU A N 1
ATOM 837 C CA . LEU A 1 101 ? 6.480 15.104 9.400 1.00 92.62 101 LEU A CA 1
ATOM 838 C C . LEU A 1 101 ? 5.753 15.266 10.739 1.00 92.62 101 LEU A C 1
ATOM 840 O O . LEU A 1 101 ? 6.399 15.528 11.753 1.00 92.62 101 LEU A O 1
ATOM 844 N N . LYS A 1 102 ? 4.431 15.050 10.763 1.00 87.50 102 LYS A N 1
ATOM 845 C CA . LYS A 1 102 ? 3.611 15.160 11.984 1.00 87.50 102 LYS A CA 1
ATOM 846 C C . LYS A 1 102 ? 4.048 14.175 13.071 1.00 87.50 102 LYS A C 1
ATOM 848 O O . LYS A 1 102 ? 4.014 14.505 14.248 1.00 87.50 102 LYS A O 1
ATOM 853 N N . THR A 1 103 ? 4.484 12.978 12.686 1.00 82.81 103 THR A N 1
ATOM 854 C CA . THR A 1 103 ? 4.885 11.921 13.634 1.00 82.81 103 THR A CA 1
ATOM 855 C C . THR A 1 103 ? 6.274 12.150 14.234 1.00 82.81 103 THR A C 1
ATOM 857 O O . THR A 1 103 ? 6.564 11.647 15.310 1.00 82.81 103 THR A O 1
ATOM 860 N N . ARG A 1 104 ? 7.129 12.941 13.576 1.00 78.06 104 ARG A N 1
ATOM 861 C CA . ARG A 1 104 ? 8.474 13.294 14.066 1.00 78.06 104 ARG A CA 1
ATOM 862 C C . ARG A 1 104 ? 8.506 14.516 14.985 1.00 78.06 104 ARG A C 1
ATOM 864 O O . ARG A 1 104 ? 9.558 14.814 15.541 1.00 78.06 104 ARG A O 1
ATOM 871 N N . GLN A 1 105 ? 7.395 15.241 15.091 1.00 60.41 105 GLN A N 1
ATOM 872 C CA . GLN A 1 105 ? 7.260 16.443 15.922 1.00 60.41 105 GLN A CA 1
ATOM 873 C C . GLN A 1 105 ? 6.444 16.203 17.204 1.00 60.41 105 GLN A C 1
ATOM 875 O O . GLN A 1 105 ? 6.277 17.137 17.986 1.00 60.41 105 GLN A O 1
ATOM 880 N N . GLY A 1 106 ? 5.923 14.987 17.392 1.00 48.66 106 GLY A N 1
ATOM 881 C CA . GLY A 1 106 ? 5.152 14.568 18.566 1.00 48.66 106 GLY A CA 1
ATOM 882 C C . GLY A 1 106 ? 5.948 13.716 19.541 1.00 48.66 106 GLY A C 1
ATOM 883 O O . GLY A 1 106 ? 7.030 13.220 19.155 1.00 48.66 106 GLY A O 1
#